Protein AF-A0A1M7F150-F1 (afdb_monomer_lite)

Secondary structure (DSSP, 8-state):
--EEEEE-TT-GGG-EE-B-TTSPBP-BSSHHHHHHHHHHSSSEEEEE-

Structure (mmCIF, N/CA/C/O backbone):
data_AF-A0A1M7F150-F1
#
_entry.id   AF-A0A1M7F150-F1
#
loop_
_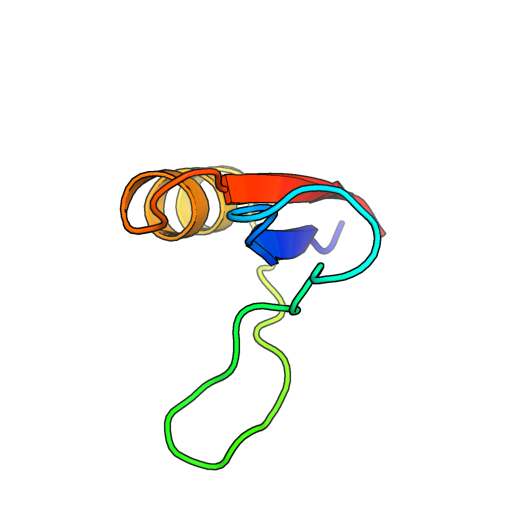atom_site.group_PDB
_atom_site.id
_atom_site.type_symbol
_atom_site.label_atom_id
_atom_site.label_alt_id
_atom_site.label_comp_id
_atom_site.label_asym_id
_atom_site.label_entity_id
_atom_site.label_seq_id
_atom_site.pdbx_PDB_ins_code
_atom_site.Cartn_x
_atom_site.Cartn_y
_atom_site.Cartn_z
_atom_site.occupancy
_atom_site.B_iso_or_equiv
_atom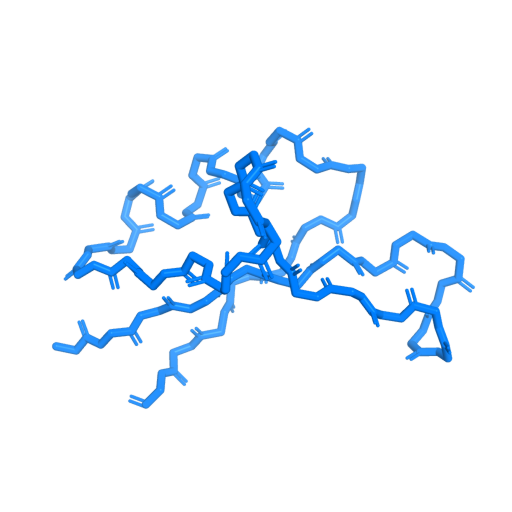_site.auth_seq_id
_atom_site.auth_comp_id
_atom_site.auth_asym_id
_atom_site.auth_atom_id
_atom_site.pdbx_PDB_model_num
ATOM 1 N N . MET A 1 1 ? -17.382 -1.916 2.385 1.00 87.06 1 MET A N 1
ATOM 2 C CA . MET A 1 1 ? -16.584 -1.822 1.146 1.00 87.06 1 MET A CA 1
ATOM 3 C C . MET A 1 1 ? -15.160 -2.018 1.596 1.00 87.06 1 MET A C 1
ATOM 5 O O . MET A 1 1 ? -14.824 -1.456 2.632 1.00 87.06 1 MET A O 1
ATOM 9 N N . SER A 1 2 ? -14.386 -2.831 0.893 1.00 96.88 2 SER A N 1
ATOM 10 C CA . SER A 1 2 ? -13.024 -3.169 1.307 1.00 96.88 2 SER A CA 1
ATOM 11 C C . SER A 1 2 ? -12.038 -2.658 0.263 1.00 96.88 2 SER A C 1
ATOM 13 O O . SER A 1 2 ? -12.387 -2.528 -0.910 1.00 96.88 2 SER A O 1
ATOM 15 N N . PHE A 1 3 ? -10.820 -2.346 0.688 1.00 98.38 3 PHE A N 1
ATOM 16 C CA . PHE A 1 3 ? -9.792 -1.745 -0.153 1.00 98.38 3 PHE A CA 1
ATOM 17 C C . PHE A 1 3 ? -8.477 -2.508 -0.017 1.00 98.38 3 PHE A C 1
ATOM 19 O O . PHE A 1 3 ? -8.175 -3.051 1.045 1.00 98.38 3 PHE A O 1
ATOM 26 N N . ILE A 1 4 ? -7.676 -2.506 -1.078 1.00 98.25 4 ILE A N 1
ATOM 27 C CA . ILE A 1 4 ? -6.269 -2.923 -1.054 1.00 98.25 4 ILE A CA 1
ATOM 28 C C . ILE A 1 4 ? -5.397 -1.786 -1.577 1.00 98.25 4 ILE A C 1
ATOM 30 O O . ILE A 1 4 ? -5.878 -0.901 -2.291 1.00 98.25 4 ILE A O 1
ATOM 34 N N . VAL A 1 5 ? -4.108 -1.839 -1.258 1.00 98.38 5 VAL A N 1
ATOM 35 C CA . VAL A 1 5 ? -3.099 -0.946 -1.833 1.00 98.38 5 VAL A CA 1
ATOM 36 C C . VAL A 1 5 ? -2.152 -1.750 -2.706 1.00 98.38 5 VAL A C 1
ATOM 38 O O . VAL A 1 5 ? -1.723 -2.838 -2.324 1.00 98.38 5 VAL A O 1
ATOM 41 N N . ILE A 1 6 ? -1.850 -1.218 -3.885 1.00 97.94 6 ILE A N 1
ATOM 42 C CA . ILE A 1 6 ? -0.863 -1.767 -4.811 1.00 97.94 6 ILE A CA 1
ATOM 43 C C . ILE A 1 6 ? 0.286 -0.767 -4.936 1.00 97.94 6 ILE A C 1
ATOM 45 O O . ILE A 1 6 ? 0.059 0.377 -5.312 1.00 97.94 6 ILE A O 1
ATOM 49 N N . GLU A 1 7 ? 1.509 -1.202 -4.655 1.00 96.38 7 GLU A N 1
ATOM 50 C CA . GLU A 1 7 ? 2.737 -0.486 -4.997 1.00 96.38 7 GLU A CA 1
ATOM 51 C C . GLU A 1 7 ? 3.087 -0.771 -6.461 1.00 96.38 7 GLU A C 1
ATOM 53 O O . GLU A 1 7 ? 3.206 -1.930 -6.868 1.00 96.38 7 GLU A O 1
ATOM 58 N N . MET A 1 8 ? 3.241 0.289 -7.250 1.00 96.19 8 MET A N 1
ATOM 59 C CA . MET A 1 8 ? 3.451 0.240 -8.697 1.00 96.19 8 MET A CA 1
ATOM 60 C C . MET A 1 8 ? 4.855 0.689 -9.116 1.00 96.19 8 MET A C 1
ATOM 62 O O . MET A 1 8 ? 5.128 0.806 -10.317 1.00 96.19 8 MET A O 1
ATOM 66 N N . HIS A 1 9 ? 5.768 0.917 -8.168 1.00 93.81 9 HIS A N 1
ATOM 67 C CA . HIS A 1 9 ? 7.142 1.295 -8.469 1.00 93.81 9 HIS A CA 1
ATOM 68 C C . HIS A 1 9 ? 7.819 0.297 -9.425 1.00 93.81 9 HIS A C 1
ATOM 70 O O . HIS A 1 9 ? 7.843 -0.911 -9.204 1.00 93.81 9 HIS A O 1
ATOM 76 N N . GLY A 1 10 ? 8.395 0.816 -10.514 1.00 91.88 10 GLY A N 1
ATOM 77 C CA . GLY A 1 10 ? 8.937 0.002 -11.613 1.00 91.88 10 GLY A CA 1
ATOM 78 C C . GLY A 1 10 ? 7.927 -0.301 -12.729 1.00 91.88 10 GLY A C 1
ATOM 79 O O . GLY A 1 10 ? 8.306 -0.850 -13.764 1.00 91.88 10 GLY A O 1
ATOM 80 N N . GLY A 1 11 ? 6.671 0.122 -12.573 1.00 92.81 11 GLY A N 1
ATOM 81 C CA . GLY A 1 11 ? 5.583 -0.040 -13.534 1.00 92.81 11 GLY A CA 1
ATOM 82 C C . GLY A 1 11 ? 4.737 -1.291 -13.287 1.00 92.81 11 GLY A C 1
ATOM 83 O O . GLY A 1 11 ? 5.059 -2.145 -12.468 1.00 92.81 11 GLY A O 1
ATOM 84 N N . ALA A 1 12 ? 3.654 -1.441 -14.057 1.00 91.56 12 ALA A N 1
ATOM 85 C CA . ALA A 1 12 ? 2.618 -2.454 -13.811 1.00 91.56 12 ALA A CA 1
ATOM 86 C C . ALA A 1 12 ? 3.093 -3.919 -13.808 1.00 91.56 12 ALA A C 1
ATOM 88 O O . ALA A 1 12 ? 2.437 -4.770 -13.217 1.00 91.56 12 ALA A O 1
ATOM 89 N N . ALA A 1 13 ? 4.224 -4.230 -14.448 1.00 95.00 13 ALA A N 1
ATOM 90 C CA . ALA A 1 13 ? 4.805 -5.574 -14.426 1.0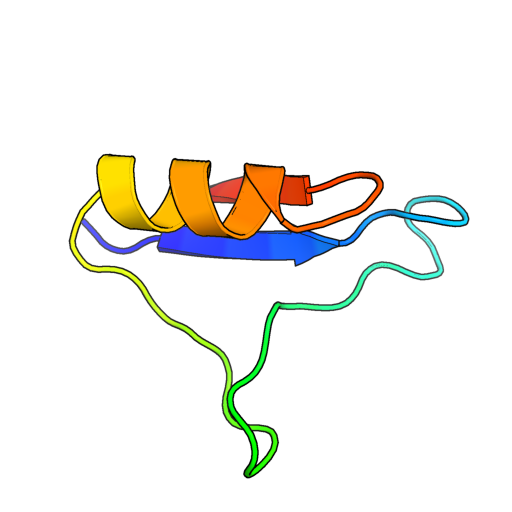0 95.00 13 ALA A CA 1
ATOM 91 C C . ALA A 1 13 ? 5.422 -5.955 -13.064 1.00 95.00 13 ALA A C 1
ATOM 93 O O . ALA A 1 13 ? 5.678 -7.134 -12.829 1.00 95.00 13 ALA A O 1
ATOM 94 N N . TYR A 1 14 ? 5.658 -4.972 -12.192 1.00 94.06 14 TYR A N 1
ATOM 95 C CA . TYR A 1 14 ? 6.268 -5.120 -10.869 1.00 94.06 14 TYR A CA 1
ATOM 96 C C . TYR A 1 14 ? 5.301 -4.740 -9.744 1.00 94.06 14 TYR A C 1
ATOM 98 O O . TYR A 1 14 ? 5.734 -4.474 -8.630 1.00 94.06 14 TYR A O 1
ATOM 106 N N . ALA A 1 15 ? 4.000 -4.717 -10.042 1.00 95.69 15 ALA A N 1
ATOM 107 C CA . ALA A 1 15 ? 2.960 -4.402 -9.079 1.00 95.69 15 ALA A CA 1
ATOM 108 C C . ALA A 1 15 ? 2.964 -5.397 -7.907 1.00 95.69 15 ALA A C 1
ATOM 110 O O . ALA A 1 15 ? 2.943 -6.613 -8.123 1.00 95.69 15 ALA A O 1
ATOM 111 N N . ILE A 1 16 ? 2.953 -4.886 -6.677 1.00 95.62 16 ILE A N 1
ATOM 112 C CA . ILE A 1 16 ? 2.914 -5.690 -5.448 1.00 95.62 16 ILE A CA 1
ATOM 113 C C . ILE A 1 16 ? 1.773 -5.182 -4.568 1.00 95.62 16 ILE A C 1
ATOM 115 O O . ILE A 1 16 ? 1.600 -3.981 -4.403 1.00 95.62 16 ILE A O 1
ATOM 119 N N . ILE A 1 17 ? 0.982 -6.093 -4.002 1.00 97.19 17 ILE A N 1
ATOM 120 C CA . ILE A 1 17 ? -0.046 -5.738 -3.015 1.00 97.19 17 ILE A CA 1
ATOM 121 C C . ILE A 1 17 ? 0.650 -5.460 -1.680 1.00 97.19 17 ILE A C 1
ATOM 123 O O . ILE A 1 17 ? 1.524 -6.231 -1.288 1.00 97.19 17 ILE A O 1
ATOM 127 N N . ALA A 1 18 ? 0.264 -4.395 -0.980 1.00 97.00 18 ALA A N 1
ATOM 128 C CA . ALA A 1 18 ? 0.769 -4.110 0.358 1.00 97.00 18 ALA A CA 1
ATOM 129 C C . ALA A 1 18 ? 0.477 -5.291 1.303 1.00 97.00 18 ALA A C 1
ATOM 131 O O . ALA A 1 18 ? -0.657 -5.780 1.375 1.00 97.00 18 ALA A O 1
ATOM 132 N N . THR A 1 19 ? 1.500 -5.762 2.016 1.00 97.69 19 THR A N 1
ATOM 133 C CA . THR A 1 19 ? 1.403 -6.906 2.929 1.00 97.69 19 THR A CA 1
ATOM 134 C C . THR A 1 19 ? 1.829 -6.543 4.344 1.00 97.69 19 THR A C 1
ATOM 136 O O . THR A 1 19 ? 2.676 -5.673 4.539 1.00 97.69 19 THR A O 1
ATOM 139 N N . ASP A 1 20 ? 1.300 -7.260 5.333 1.00 95.50 20 ASP A N 1
ATOM 140 C CA . ASP A 1 20 ? 1.813 -7.218 6.700 1.00 95.50 20 ASP A CA 1
ATOM 141 C C . ASP A 1 20 ? 3.207 -7.875 6.815 1.00 95.50 20 ASP A C 1
ATOM 143 O O . ASP A 1 20 ? 3.797 -8.349 5.838 1.00 95.50 20 ASP A O 1
ATOM 147 N N . THR A 1 21 ? 3.752 -7.914 8.033 1.00 95.88 21 THR A N 1
ATOM 148 C CA . THR A 1 21 ? 5.073 -8.502 8.311 1.00 95.88 21 THR A CA 1
ATOM 149 C C . THR A 1 21 ? 5.154 -10.006 8.063 1.00 95.88 21 THR A C 1
ATOM 151 O O . THR A 1 21 ? 6.257 -10.533 7.922 1.00 95.88 21 THR A O 1
ATOM 154 N N . ASP A 1 22 ? 4.012 -10.689 8.015 1.00 97.00 22 ASP A N 1
ATOM 155 C CA . ASP A 1 22 ? 3.908 -12.124 7.764 1.00 97.00 22 ASP A CA 1
ATOM 156 C C . ASP A 1 22 ? 3.652 -12.426 6.273 1.00 97.00 22 ASP A C 1
ATOM 158 O O . ASP A 1 22 ? 3.600 -13.590 5.870 1.00 97.00 22 ASP A O 1
ATOM 162 N N . GLY A 1 23 ? 3.534 -11.388 5.437 1.00 95.56 23 GLY A N 1
ATOM 163 C CA . GLY A 1 23 ? 3.277 -11.500 4.005 1.00 95.56 23 GLY A CA 1
ATOM 164 C C . GLY A 1 23 ? 1.801 -11.697 3.654 1.00 95.56 23 GLY A C 1
ATOM 165 O O . GLY A 1 23 ? 1.498 -12.065 2.518 1.00 95.56 23 GLY A O 1
ATOM 166 N N . ASN A 1 24 ? 0.876 -11.470 4.591 1.00 97.38 24 ASN A N 1
ATOM 167 C CA . ASN A 1 24 ? -0.552 -11.475 4.281 1.00 97.38 24 ASN A CA 1
ATOM 168 C C . ASN A 1 24 ? -0.945 -10.153 3.628 1.00 97.38 24 ASN A C 1
ATOM 170 O O . ASN A 1 24 ? -0.496 -9.090 4.050 1.00 97.38 24 ASN A O 1
ATOM 174 N N . ASN A 1 25 ? -1.834 -10.206 2.638 1.00 97.06 25 ASN A N 1
ATOM 175 C CA . ASN A 1 25 ? -2.361 -8.999 2.006 1.00 97.06 25 ASN A CA 1
ATOM 176 C C . ASN A 1 25 ? -3.090 -8.129 3.035 1.00 97.06 25 ASN A C 1
ATOM 178 O O . ASN A 1 25 ? -3.995 -8.607 3.725 1.00 97.06 25 ASN A O 1
ATOM 182 N N . LEU A 1 26 ? -2.742 -6.845 3.079 1.00 97.19 26 LEU A N 1
ATOM 183 C CA . LEU A 1 26 ? -3.492 -5.862 3.842 1.00 97.19 26 LEU A CA 1
ATOM 184 C C . LEU A 1 26 ? -4.817 -5.576 3.134 1.00 97.19 26 LEU A C 1
ATOM 186 O O . LEU A 1 26 ? -4.857 -5.279 1.938 1.00 97.19 26 LEU A O 1
ATOM 190 N N . VAL A 1 27 ? -5.905 -5.672 3.893 1.00 97.75 27 VAL A N 1
ATOM 191 C CA . VAL A 1 27 ? -7.253 -5.310 3.458 1.00 97.75 27 VAL A CA 1
ATOM 192 C C . VAL A 1 27 ? -7.787 -4.270 4.428 1.00 97.75 27 VAL A C 1
ATOM 194 O O . VAL A 1 27 ? -7.824 -4.499 5.636 1.00 97.75 27 VAL A O 1
ATOM 197 N N . PHE A 1 28 ? -8.200 -3.131 3.890 1.00 97.44 28 PHE A N 1
ATOM 198 C CA . PHE A 1 28 ? -8.671 -1.987 4.657 1.00 97.44 28 PHE A CA 1
ATOM 199 C C . PHE A 1 28 ? -10.193 -1.888 4.559 1.00 97.44 28 PHE A C 1
ATOM 201 O O . PHE A 1 28 ? -10.764 -2.037 3.481 1.00 97.44 28 PHE A O 1
ATOM 208 N N . GLU A 1 29 ? -10.863 -1.612 5.675 1.00 97.50 29 GLU A N 1
ATOM 209 C CA . GLU A 1 29 ? -12.327 -1.437 5.724 1.00 97.50 29 GLU A CA 1
ATOM 210 C C . GLU A 1 29 ? -12.755 0.020 5.493 1.00 97.50 29 GLU A C 1
ATOM 212 O O . GLU A 1 29 ? -13.939 0.325 5.325 1.00 97.50 29 GLU A O 1
ATOM 217 N N . ASN A 1 30 ? -11.795 0.945 5.492 1.00 97.12 30 ASN A N 1
ATOM 218 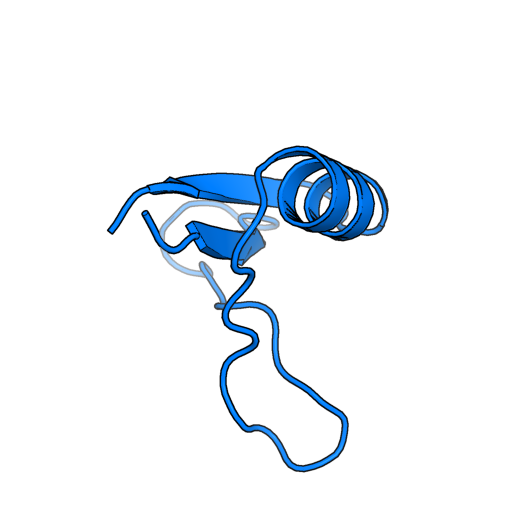C CA . ASN A 1 30 ? -12.031 2.346 5.204 1.00 97.12 30 ASN A CA 1
ATOM 219 C C . ASN A 1 30 ? -10.989 2.890 4.222 1.00 97.12 30 ASN A C 1
ATOM 221 O O . ASN A 1 30 ? -9.843 2.448 4.163 1.00 97.12 30 ASN A O 1
ATOM 225 N N . ARG A 1 31 ? -11.431 3.857 3.419 1.00 97.56 31 ARG A N 1
ATOM 226 C CA . ARG A 1 31 ? -10.616 4.459 2.366 1.00 97.56 31 ARG A CA 1
ATOM 227 C C . ARG A 1 31 ? -9.478 5.314 2.924 1.00 97.56 31 ARG A C 1
ATOM 229 O O . ARG A 1 31 ? -8.424 5.369 2.310 1.00 97.56 31 ARG A O 1
ATOM 236 N N . GLU A 1 32 ? -9.689 5.962 4.067 1.00 98.12 32 GLU A N 1
ATOM 237 C CA . GLU A 1 32 ? -8.699 6.847 4.693 1.00 98.12 32 GLU A CA 1
ATOM 238 C C . GLU A 1 32 ? -7.427 6.082 5.095 1.00 98.12 32 GLU A C 1
ATOM 240 O O . GLU A 1 32 ? -6.319 6.533 4.814 1.00 98.12 32 GLU A O 1
ATOM 245 N N . GLU A 1 33 ? -7.567 4.890 5.681 1.00 97.75 33 GLU A N 1
ATOM 246 C CA . GLU A 1 33 ? -6.440 4.009 6.003 1.00 97.75 33 GLU A CA 1
ATOM 247 C C . GLU A 1 33 ? -5.731 3.510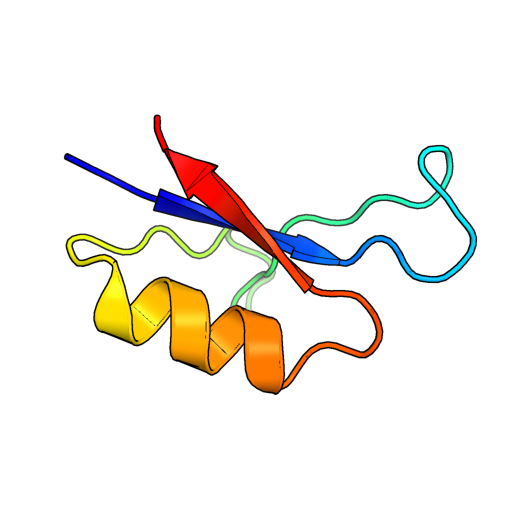 4.743 1.00 97.75 33 GLU A C 1
ATOM 249 O O . GLU A 1 33 ? -4.502 3.518 4.698 1.00 97.75 33 GLU A O 1
ATOM 254 N N . ALA A 1 34 ? -6.483 3.142 3.701 1.00 98.00 34 ALA A N 1
ATOM 255 C CA . ALA A 1 34 ? -5.898 2.723 2.429 1.00 98.00 34 ALA A CA 1
ATOM 256 C C . ALA A 1 34 ? -5.112 3.862 1.751 1.00 98.00 34 ALA A C 1
ATOM 258 O O . ALA A 1 34 ? -4.035 3.637 1.209 1.00 98.00 34 ALA A O 1
ATOM 259 N N . GLU A 1 35 ? -5.619 5.096 1.795 1.00 98.19 35 GLU A N 1
ATOM 260 C CA . GLU A 1 35 ? -4.923 6.272 1.257 1.00 98.19 35 GLU A CA 1
ATOM 261 C C . GLU A 1 35 ? -3.661 6.608 2.057 1.00 98.19 35 GLU A C 1
ATOM 263 O O . GLU A 1 35 ? -2.658 7.018 1.472 1.00 98.19 35 GLU A O 1
ATOM 268 N N . LYS A 1 36 ? -3.679 6.391 3.376 1.00 98.12 36 LYS A N 1
ATOM 269 C CA . LYS A 1 36 ? -2.488 6.540 4.213 1.00 98.12 36 LYS A CA 1
ATOM 270 C C . LYS A 1 36 ? -1.408 5.524 3.837 1.00 98.12 36 LYS A C 1
ATOM 272 O O . LYS A 1 36 ? -0.277 5.931 3.602 1.00 98.12 36 LYS A O 1
ATOM 277 N N . GLU A 1 37 ? -1.766 4.246 3.721 1.00 97.94 37 GLU A N 1
ATOM 278 C CA . GLU A 1 37 ? -0.834 3.193 3.294 1.00 97.94 37 GLU A CA 1
ATOM 279 C C . GLU A 1 37 ? -0.280 3.473 1.885 1.00 97.94 37 GLU A C 1
ATOM 281 O O . GLU A 1 37 ? 0.920 3.365 1.640 1.00 97.94 37 GLU A O 1
ATOM 286 N N . ALA A 1 38 ? -1.133 3.916 0.955 1.00 97.69 38 ALA A N 1
ATOM 287 C CA . ALA A 1 38 ? -0.700 4.309 -0.385 1.00 97.69 38 ALA A CA 1
ATOM 288 C C . ALA A 1 38 ? 0.276 5.501 -0.374 1.00 97.69 38 ALA A C 1
ATOM 290 O O . ALA A 1 38 ? 1.132 5.589 -1.250 1.00 97.69 38 ALA A O 1
ATOM 291 N N . GLY A 1 39 ? 0.172 6.404 0.606 1.00 97.50 39 GLY A N 1
ATOM 292 C CA . GLY A 1 39 ? 1.110 7.512 0.798 1.00 97.50 39 GLY A CA 1
ATOM 293 C C . GLY A 1 39 ? 2.468 7.103 1.379 1.00 97.50 39 GLY A C 1
ATOM 294 O O . GLY A 1 39 ? 3.443 7.830 1.185 1.00 97.50 39 GLY A O 1
ATOM 295 N N . ASP A 1 40 ? 2.539 5.956 2.059 1.00 96.25 40 ASP A N 1
ATOM 296 C CA . ASP A 1 40 ? 3.788 5.374 2.568 1.00 96.25 40 ASP A CA 1
ATOM 297 C C . ASP A 1 40 ? 4.537 4.568 1.478 1.00 96.25 40 ASP A C 1
ATOM 299 O O . ASP A 1 40 ? 5.737 4.302 1.602 1.00 96.25 40 ASP A O 1
ATOM 303 N N . CYS A 1 41 ? 3.852 4.234 0.377 1.00 95.06 41 CYS A N 1
ATOM 304 C CA . CYS A 1 41 ? 4.416 3.652 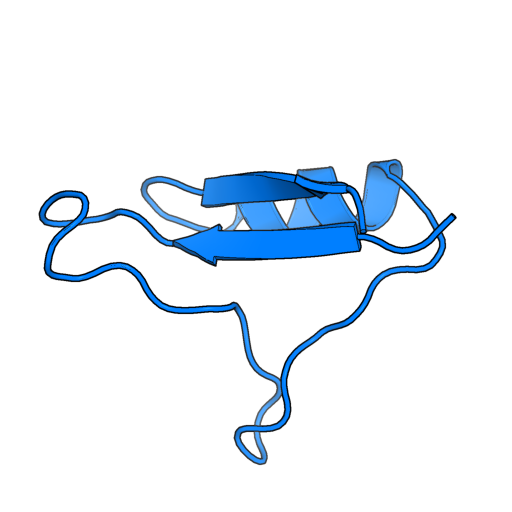-0.843 1.00 95.06 41 CYS A CA 1
ATOM 305 C C . CYS A 1 41 ? 5.139 4.710 -1.709 1.00 95.06 41 CYS A C 1
ATOM 307 O O . CYS A 1 41 ? 4.877 5.909 -1.625 1.00 95.06 41 CYS A O 1
ATOM 309 N N . GLN A 1 42 ? 6.043 4.278 -2.592 1.00 94.56 42 GLN A N 1
ATOM 310 C CA . GLN A 1 42 ? 6.667 5.151 -3.594 1.00 94.56 42 GLN A CA 1
ATOM 311 C C . GLN A 1 42 ? 5.690 5.536 -4.712 1.00 94.56 42 GLN A C 1
ATOM 313 O O . GLN A 1 42 ? 5.702 6.686 -5.153 1.00 94.56 42 GLN A O 1
ATOM 318 N N . ASP A 1 43 ? 4.880 4.582 -5.178 1.00 96.00 43 ASP A N 1
ATOM 319 C CA . ASP A 1 43 ? 3.825 4.771 -6.180 1.00 96.00 43 ASP A CA 1
ATOM 320 C C . ASP A 1 43 ? 2.593 3.923 -5.809 1.00 96.00 43 ASP A C 1
ATOM 322 O O . ASP A 1 43 ? 2.259 2.926 -6.455 1.00 96.00 43 ASP A O 1
ATOM 326 N N . GLY A 1 44 ? 1.951 4.286 -4.693 1.00 97.12 44 GLY A N 1
ATOM 327 C CA . GLY A 1 44 ? 0.802 3.570 -4.141 1.00 97.12 44 GLY A CA 1
ATOM 328 C C . GLY A 1 44 ? -0.519 3.866 -4.858 1.00 97.12 44 GLY A C 1
ATOM 329 O O . GLY A 1 44 ? -0.886 5.017 -5.095 1.00 97.12 44 GLY A O 1
ATOM 330 N N . LEU A 1 45 ? -1.289 2.813 -5.134 1.00 97.62 45 LEU A N 1
ATOM 331 C CA . LEU A 1 45 ? -2.617 2.861 -5.741 1.00 97.62 45 LEU A CA 1
ATOM 332 C C . LEU A 1 45 ? -3.653 2.190 -4.834 1.00 97.62 45 LEU A C 1
ATOM 334 O O . LEU A 1 45 ? -3.552 1.000 -4.544 1.00 97.62 45 LEU A O 1
ATOM 338 N N . VAL A 1 46 ? -4.698 2.930 -4.458 1.00 98.06 46 VAL A N 1
ATOM 339 C CA . VAL A 1 46 ? -5.860 2.382 -3.739 1.00 98.06 46 VAL A CA 1
ATOM 340 C C . VAL A 1 46 ? -6.831 1.735 -4.725 1.00 98.06 46 VAL A C 1
ATOM 342 O O . VAL A 1 46 ? -7.269 2.373 -5.686 1.00 98.06 46 VAL A O 1
ATOM 345 N N . VAL A 1 47 ? -7.211 0.486 -4.458 1.00 97.62 47 VAL A N 1
ATOM 346 C CA . VAL A 1 47 ? -8.196 -0.276 -5.236 1.00 97.62 47 VAL A CA 1
ATOM 347 C C . VAL A 1 47 ? -9.357 -0.675 -4.331 1.00 97.62 47 VAL A C 1
ATOM 349 O O . VAL A 1 47 ? -9.147 -1.251 -3.268 1.00 97.62 47 VAL A O 1
ATOM 352 N N . GLU A 1 48 ? -10.580 -0.372 -4.759 1.00 97.50 48 GLU A N 1
ATOM 353 C CA . GLU A 1 48 ? -11.821 -0.815 -4.112 1.00 97.50 48 GLU A CA 1
ATOM 354 C C . GLU A 1 48 ? -12.216 -2.206 -4.635 1.00 97.50 48 GLU A C 1
ATOM 356 O O . GLU A 1 48 ? -12.135 -2.449 -5.843 1.00 97.50 48 GLU A O 1
ATOM 361 N N . LEU A 1 49 ? -12.597 -3.111 -3.726 1.00 94.31 49 LEU A N 1
ATOM 362 C CA . LEU A 1 49 ? -12.964 -4.507 -4.004 1.00 94.31 49 LEU A CA 1
ATOM 363 C C . LEU A 1 49 ? -14.472 -4.709 -4.199 1.00 94.31 49 LEU A C 1
ATOM 365 O O . LEU A 1 49 ? -15.263 -4.135 -3.412 1.00 94.31 49 LEU A O 1
#

Sequence (49 aa):
MSFIVIEMHGGAAYAIIATDTDGNNLVFENREEAEKEAGDCQDGLVVEL

Foldseek 3Di:
DKKWKWAQVVHDVPIDIDADPVRHHDIHPDPVVQVVVQVVHPHIDMDDD

pLDDT: mean 96.37, std 2.13, range [87.06, 98.38]

Radius of gyration: 10.05 Å; chains: 1; bounding box: 26×20×23 Å